Protein AF-A0A917RML7-F1 (afdb_monomer_lite)

Secondary struct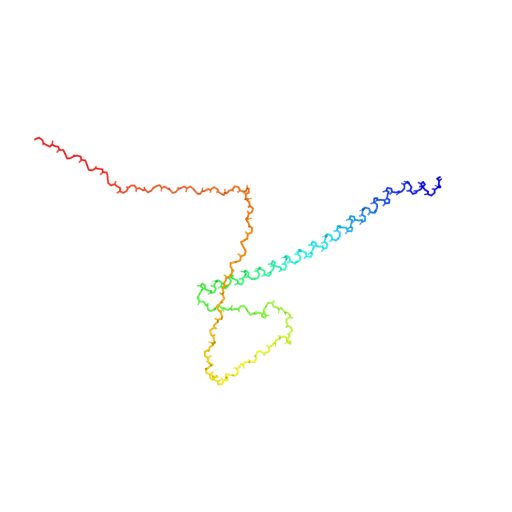ure (DSSP, 8-state):
--HHHHHHHHHHHHHHHHHHHHHHHHHHHHHHHHHHHHHHHHHHHHHHHHHHHHHHHHHHHHHHTTPPP-PPPGGGS-TT--GGG---------------PPPPPPPP---PPPPPPPPPPPPP-SPPPPPPPPPPPPPP--PPPPPPPP---

pLDDT: mean 74.61, std 14.21, range [48.0, 98.38]

Radius of gyration: 39.02 Å; chains: 1; bounding box: 94×99×96 Å

Structure (mmCIF, N/CA/C/O backbone):
data_AF-A0A917RML7-F1
#
_entry.id   AF-A0A917RML7-F1
#
loop_
_atom_site.group_PDB
_atom_site.id
_atom_site.type_symbol
_atom_site.label_atom_id
_atom_site.label_alt_id
_atom_site.label_comp_id
_atom_site.label_asym_id
_atom_site.label_entity_id
_atom_site.label_seq_id
_atom_site.pdbx_PDB_ins_code
_atom_site.Cartn_x
_atom_site.Cartn_y
_atom_site.Cartn_z
_atom_site.occupancy
_atom_site.B_iso_or_equiv
_atom_site.auth_seq_id
_atom_site.auth_comp_id
_atom_site.auth_asym_id
_atom_site.auth_atom_id
_atom_site.pdbx_PDB_model_num
ATOM 1 N N . MET A 1 1 ? 42.775 6.226 -39.450 1.00 54.53 1 MET A N 1
ATOM 2 C CA . MET A 1 1 ? 41.435 5.733 -39.078 1.00 54.53 1 MET A CA 1
ATOM 3 C C . MET A 1 1 ? 41.184 4.390 -39.732 1.00 54.53 1 MET A C 1
ATOM 5 O O . MET A 1 1 ? 41.216 4.301 -40.959 1.00 54.53 1 MET A O 1
ATOM 9 N N . THR A 1 2 ? 40.998 3.352 -38.926 1.00 77.19 2 THR A N 1
ATOM 10 C CA . THR A 1 2 ? 40.761 1.977 -39.392 1.00 77.19 2 THR A CA 1
ATOM 11 C C . THR A 1 2 ? 39.273 1.767 -39.725 1.00 77.19 2 THR A C 1
ATOM 13 O O . THR A 1 2 ? 38.409 2.522 -39.278 1.00 77.19 2 THR A O 1
ATOM 16 N N . ARG A 1 3 ? 38.932 0.778 -40.569 1.00 67.25 3 ARG A N 1
ATOM 17 C CA . ARG A 1 3 ? 37.533 0.531 -41.003 1.00 67.25 3 ARG A CA 1
ATOM 18 C C . ARG A 1 3 ? 36.586 0.226 -39.833 1.00 67.25 3 ARG A C 1
ATOM 20 O O . ARG A 1 3 ? 35.407 0.558 -39.902 1.00 67.25 3 ARG A O 1
ATOM 27 N N . THR A 1 4 ? 37.112 -0.356 -38.764 1.00 65.69 4 THR A N 1
ATOM 28 C CA . THR A 1 4 ? 36.405 -0.670 -37.518 1.00 65.69 4 THR A CA 1
ATOM 29 C C . THR A 1 4 ? 36.004 0.581 -36.729 1.00 65.69 4 THR A C 1
ATOM 31 O O . THR A 1 4 ? 34.895 0.630 -36.203 1.00 65.69 4 THR A O 1
ATOM 34 N N . GLU A 1 5 ? 36.823 1.638 -36.721 1.00 65.50 5 GLU A N 1
ATOM 35 C CA . GLU A 1 5 ? 36.500 2.905 -36.037 1.00 65.50 5 GLU A CA 1
ATOM 36 C C . GLU A 1 5 ? 35.309 3.633 -36.676 1.00 65.50 5 GLU A C 1
ATOM 38 O O . GLU A 1 5 ? 34.464 4.179 -35.971 1.00 65.50 5 GLU A O 1
ATOM 43 N N . ARG A 1 6 ? 35.185 3.600 -38.011 1.00 63.47 6 ARG A N 1
ATOM 44 C CA . ARG A 1 6 ? 34.030 4.198 -38.710 1.00 63.47 6 ARG A CA 1
ATOM 45 C C . ARG A 1 6 ? 32.732 3.429 -38.468 1.00 63.47 6 ARG A C 1
ATOM 47 O O . ARG A 1 6 ? 31.673 4.047 -38.391 1.00 63.47 6 ARG A O 1
ATOM 54 N N . ALA A 1 7 ? 32.809 2.106 -38.329 1.00 64.69 7 ALA A N 1
ATOM 55 C CA . ALA A 1 7 ? 31.649 1.276 -38.019 1.00 64.69 7 ALA A CA 1
ATOM 56 C C . ALA A 1 7 ? 31.122 1.551 -36.599 1.00 64.69 7 ALA A C 1
ATOM 58 O O . ALA A 1 7 ? 29.916 1.739 -36.428 1.00 64.69 7 ALA A O 1
ATOM 59 N N . LEU A 1 8 ? 32.018 1.670 -35.607 1.00 62.22 8 LEU A N 1
ATOM 60 C CA . LEU A 1 8 ? 31.646 2.076 -34.246 1.00 62.22 8 LEU A CA 1
ATOM 61 C C . LEU A 1 8 ? 31.088 3.503 -34.202 1.00 62.22 8 LEU A C 1
ATOM 63 O O . LEU A 1 8 ? 30.073 3.737 -33.552 1.00 62.22 8 LEU A O 1
ATOM 67 N N . ALA A 1 9 ? 31.702 4.443 -34.927 1.00 66.38 9 ALA A N 1
ATOM 68 C CA . ALA A 1 9 ? 31.246 5.832 -34.965 1.00 66.38 9 ALA A CA 1
ATOM 69 C C . ALA A 1 9 ? 29.814 5.977 -35.520 1.00 66.38 9 ALA A C 1
ATOM 71 O O . ALA A 1 9 ? 29.057 6.820 -35.041 1.00 66.38 9 ALA A O 1
ATOM 72 N N . GLY A 1 10 ? 29.413 5.134 -36.481 1.00 74.12 10 GLY A N 1
ATOM 73 C CA . GLY A 1 10 ? 28.046 5.123 -37.017 1.00 74.12 10 GLY A CA 1
ATOM 74 C C . GLY A 1 10 ? 26.992 4.545 -36.061 1.00 74.12 10 GLY A C 1
ATOM 75 O O . GLY A 1 10 ? 25.851 4.999 -36.067 1.00 74.12 10 GLY A O 1
ATOM 76 N N . HIS A 1 11 ? 27.368 3.582 -35.211 1.00 81.50 11 HIS A N 1
ATOM 77 C CA . HIS A 1 11 ? 26.436 2.831 -34.351 1.00 81.50 11 HIS A CA 1
ATOM 78 C C . HIS A 1 11 ? 26.473 3.261 -32.877 1.00 81.50 11 HIS A C 1
ATOM 80 O O . HIS A 1 11 ? 25.672 2.797 -32.070 1.00 81.50 11 HIS A O 1
ATOM 86 N N . TRP A 1 12 ? 27.362 4.179 -32.494 1.00 86.44 12 TRP A N 1
ATOM 87 C CA . TRP A 1 12 ? 27.484 4.619 -31.102 1.00 86.44 12 TRP A CA 1
ATOM 88 C C . TRP A 1 12 ? 26.187 5.234 -30.558 1.00 86.44 12 TRP A C 1
ATOM 90 O O . TRP A 1 12 ? 25.821 4.993 -29.411 1.00 86.44 12 TRP A O 1
ATOM 100 N N . ARG A 1 13 ? 25.433 5.956 -31.401 1.00 87.56 13 ARG A N 1
ATOM 101 C CA . ARG A 1 13 ? 24.127 6.519 -31.018 1.00 87.56 13 ARG A CA 1
ATOM 102 C C . ARG A 1 13 ? 23.087 5.439 -30.726 1.00 87.56 13 ARG A C 1
ATOM 104 O O . ARG A 1 13 ? 22.363 5.574 -29.748 1.00 87.56 13 ARG A O 1
ATOM 111 N N . SER A 1 14 ? 23.002 4.382 -31.535 1.00 88.50 14 SER A N 1
ATOM 112 C CA . SER A 1 14 ? 22.040 3.299 -31.293 1.00 88.50 14 SER A CA 1
ATOM 113 C C . SER A 1 14 ? 22.425 2.470 -30.070 1.00 88.50 14 SER A C 1
ATOM 115 O O . SER A 1 14 ? 21.553 2.137 -29.274 1.00 88.50 14 SER A O 1
ATOM 117 N N . ILE A 1 15 ? 23.721 2.222 -29.864 1.00 91.19 15 ILE A N 1
ATOM 118 C CA . ILE A 1 15 ? 24.234 1.577 -28.647 1.00 91.19 15 ILE A CA 1
ATOM 119 C C . ILE A 1 15 ? 23.907 2.425 -27.411 1.00 91.19 15 ILE A C 1
ATOM 121 O O . ILE A 1 15 ? 23.389 1.898 -26.431 1.00 91.19 15 ILE A O 1
ATOM 125 N N . ALA A 1 16 ? 24.140 3.739 -27.462 1.00 92.38 16 ALA A N 1
ATOM 126 C CA . ALA A 1 16 ? 23.827 4.639 -26.354 1.00 92.38 16 ALA A CA 1
ATOM 127 C C . ALA A 1 16 ? 22.324 4.655 -26.037 1.00 92.38 16 ALA A C 1
ATOM 129 O O . ALA A 1 16 ? 21.951 4.555 -24.871 1.00 92.38 16 ALA A O 1
ATOM 130 N N . VAL A 1 17 ? 21.464 4.719 -27.060 1.00 95.06 17 VAL A N 1
ATOM 131 C CA . VAL A 1 17 ? 20.003 4.647 -26.890 1.00 95.06 17 VAL A CA 1
ATOM 132 C C . VAL A 1 17 ? 19.585 3.311 -26.278 1.00 95.06 17 VAL A C 1
ATOM 134 O O . VAL A 1 17 ? 18.796 3.306 -25.339 1.00 95.06 17 VAL A O 1
ATOM 137 N N . LEU A 1 18 ? 20.138 2.191 -26.749 1.00 96.31 18 LEU A N 1
ATOM 138 C CA . LEU A 1 18 ? 19.849 0.868 -26.194 1.00 96.31 18 LEU A CA 1
ATOM 139 C C . LEU A 1 18 ? 20.243 0.781 -24.712 1.00 96.31 18 LEU A C 1
ATOM 141 O O . LEU A 1 18 ? 19.442 0.337 -23.893 1.00 96.31 18 LEU A O 1
ATOM 145 N N . CYS A 1 19 ? 21.441 1.254 -24.354 1.00 96.38 19 CYS A N 1
ATOM 146 C CA . CYS A 1 19 ? 21.887 1.311 -22.962 1.00 96.38 19 CYS A CA 1
ATOM 147 C C . CYS A 1 19 ? 20.961 2.178 -22.103 1.00 96.38 19 CYS A C 1
ATOM 149 O O . CYS A 1 19 ? 20.638 1.802 -20.978 1.00 96.38 19 CYS A O 1
ATOM 151 N N . TRP A 1 20 ? 20.506 3.316 -22.631 1.00 98.06 20 TRP A N 1
ATOM 152 C CA . TRP A 1 20 ? 19.604 4.207 -21.907 1.00 98.06 20 TRP A CA 1
ATOM 153 C C . TRP A 1 20 ? 18.228 3.577 -21.689 1.00 98.06 20 TRP A C 1
ATOM 155 O O . TRP A 1 20 ? 17.696 3.631 -20.584 1.00 98.06 20 TRP A O 1
ATOM 165 N N . LEU A 1 21 ? 17.678 2.912 -22.709 1.00 98.25 21 LEU A N 1
ATOM 166 C CA . LEU A 1 21 ? 16.417 2.180 -22.594 1.00 98.25 21 LEU A CA 1
ATOM 167 C C . LEU A 1 21 ? 16.511 1.047 -21.568 1.00 98.25 21 LEU A C 1
ATOM 169 O O . LEU A 1 21 ? 15.610 0.899 -20.746 1.00 98.25 21 LEU A O 1
ATOM 173 N N . LEU A 1 22 ? 17.611 0.290 -21.569 1.00 98.25 22 LEU A N 1
ATOM 174 C CA . LEU A 1 22 ? 17.848 -0.753 -20.570 1.00 98.25 22 LEU A CA 1
ATOM 175 C C . LEU A 1 22 ? 17.952 -0.170 -19.156 1.00 98.25 22 LEU A C 1
ATOM 177 O O . LEU A 1 22 ? 17.326 -0.694 -18.237 1.00 98.25 22 LEU A O 1
ATOM 181 N N . ALA A 1 23 ? 18.687 0.932 -18.983 1.00 98.06 23 ALA A N 1
ATOM 182 C CA . ALA A 1 23 ? 18.825 1.595 -17.689 1.00 98.06 23 ALA A CA 1
ATOM 183 C C . ALA A 1 23 ? 17.479 2.121 -17.167 1.00 98.06 23 ALA A C 1
ATOM 185 O O . ALA A 1 23 ? 17.133 1.881 -16.010 1.00 98.06 23 ALA A O 1
ATOM 186 N N . LEU A 1 24 ? 16.690 2.779 -18.022 1.00 98.38 24 LEU A N 1
ATOM 187 C CA . LEU A 1 24 ? 15.358 3.258 -17.657 1.00 98.38 24 LEU A CA 1
ATOM 188 C C . LEU A 1 24 ? 14.399 2.117 -17.330 1.00 98.38 24 LEU A C 1
ATOM 190 O O . LEU A 1 24 ? 13.669 2.197 -16.345 1.00 98.38 24 LEU A O 1
ATOM 194 N N . SER A 1 25 ? 14.406 1.054 -18.136 1.00 98.00 25 SER A N 1
ATOM 195 C CA . SER A 1 25 ? 13.579 -0.122 -17.879 1.00 98.00 25 SER A CA 1
ATOM 196 C C . SER A 1 25 ? 13.947 -0.762 -16.542 1.00 98.00 25 SER A C 1
ATOM 198 O O . SER A 1 25 ? 13.059 -1.117 -15.771 1.00 98.00 25 SER A O 1
ATOM 200 N N . GLY A 1 26 ? 15.243 -0.875 -16.235 1.00 97.94 26 GLY A N 1
ATOM 201 C CA . GLY A 1 26 ? 15.713 -1.373 -14.944 1.00 97.94 26 GLY A CA 1
ATOM 202 C C . GLY A 1 26 ? 15.262 -0.487 -13.782 1.00 97.94 26 GLY A C 1
ATOM 203 O O . GLY A 1 26 ? 14.717 -0.989 -12.801 1.00 97.94 26 GLY A O 1
ATOM 204 N N . ALA A 1 27 ? 15.413 0.834 -13.911 1.00 97.88 27 ALA A N 1
ATOM 205 C CA . ALA A 1 27 ? 14.973 1.791 -12.897 1.00 97.88 27 ALA A CA 1
ATOM 206 C C . ALA A 1 27 ? 13.455 1.730 -12.656 1.00 97.88 27 ALA A C 1
ATOM 208 O O . ALA A 1 27 ? 13.020 1.769 -11.506 1.00 97.88 27 ALA A O 1
ATOM 209 N N . ALA A 1 28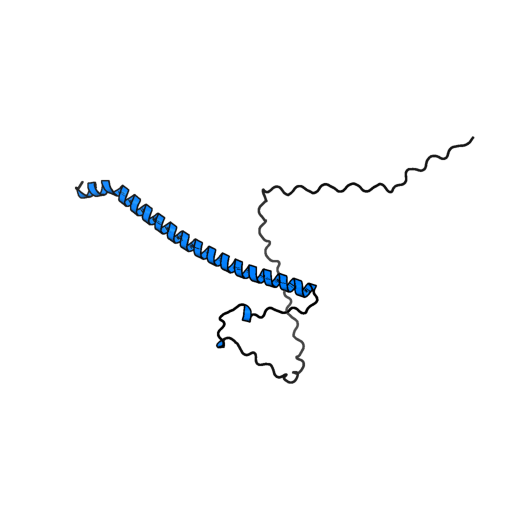 ? 12.656 1.573 -13.715 1.00 97.81 28 ALA A N 1
ATOM 210 C CA . ALA A 1 28 ? 11.210 1.410 -13.608 1.00 97.81 28 ALA A CA 1
ATOM 211 C C . ALA A 1 28 ? 10.829 0.137 -12.832 1.00 97.81 28 ALA A C 1
ATOM 213 O O . ALA A 1 28 ? 9.972 0.197 -11.954 1.00 97.81 28 ALA A O 1
ATOM 214 N N . VAL A 1 29 ? 11.497 -0.993 -13.096 1.00 97.75 29 VAL A N 1
ATOM 215 C CA . VAL A 1 29 ? 11.251 -2.258 -12.378 1.00 97.75 29 VAL A CA 1
ATOM 216 C C . VAL A 1 29 ? 11.629 -2.146 -10.898 1.00 97.75 29 VAL A C 1
ATOM 218 O O . VAL A 1 29 ? 10.856 -2.566 -10.038 1.00 97.75 29 VAL A O 1
ATOM 221 N N . ILE A 1 30 ? 12.780 -1.544 -10.581 1.00 96.69 30 ILE A N 1
ATOM 222 C CA . ILE A 1 30 ? 13.205 -1.331 -9.187 1.00 96.69 30 ILE A CA 1
ATOM 223 C C . ILE A 1 30 ? 12.220 -0.404 -8.466 1.00 96.69 30 ILE A C 1
ATOM 225 O O . ILE A 1 30 ? 11.780 -0.715 -7.360 1.00 96.69 30 ILE A O 1
ATOM 229 N N . GLY A 1 31 ? 11.831 0.702 -9.108 1.00 96.69 31 GLY A N 1
ATOM 230 C CA . GLY A 1 31 ? 10.856 1.643 -8.561 1.00 96.69 31 GLY A CA 1
ATOM 231 C C . GLY A 1 31 ? 9.502 0.987 -8.295 1.00 96.69 31 GLY A C 1
ATOM 232 O O . GLY A 1 31 ? 8.942 1.160 -7.214 1.00 96.69 31 GLY A O 1
ATOM 233 N N . TRP A 1 32 ? 9.013 0.170 -9.233 1.00 94.94 32 TRP A N 1
ATOM 234 C CA . TRP A 1 32 ? 7.786 -0.606 -9.057 1.00 94.94 32 TRP A CA 1
ATOM 235 C C . TRP A 1 32 ? 7.883 -1.566 -7.868 1.00 94.94 32 TRP A C 1
ATOM 237 O O . TRP A 1 32 ? 6.979 -1.610 -7.039 1.00 94.94 32 TRP A O 1
ATOM 247 N N . SER A 1 33 ? 9.003 -2.282 -7.740 1.00 95.31 33 SER A N 1
ATOM 248 C CA . SER A 1 33 ? 9.230 -3.211 -6.629 1.00 95.31 33 SER A CA 1
ATOM 249 C C . SER A 1 33 ? 9.254 -2.524 -5.261 1.00 95.31 33 SER A C 1
ATOM 251 O O . SER A 1 33 ? 8.843 -3.136 -4.276 1.00 95.31 33 SER A O 1
ATOM 253 N N . TRP A 1 34 ? 9.780 -1.302 -5.166 1.00 92.44 34 TRP A N 1
ATOM 254 C CA . TRP A 1 34 ? 9.785 -0.543 -3.912 1.00 92.44 34 TRP A CA 1
ATOM 255 C C . TRP A 1 34 ? 8.392 -0.004 -3.593 1.00 92.44 34 TRP A C 1
ATOM 257 O O . TRP A 1 34 ? 7.949 -0.055 -2.447 1.00 92.44 34 TRP A O 1
ATOM 267 N N . TYR A 1 35 ? 7.686 0.476 -4.618 1.00 94.25 35 TYR A N 1
ATOM 268 C CA . TYR A 1 35 ? 6.319 0.958 -4.483 1.00 94.25 35 TYR A CA 1
ATOM 269 C C . TYR A 1 35 ? 5.362 -0.144 -4.013 1.00 94.25 35 TYR A C 1
ATOM 271 O O . TYR A 1 35 ? 4.587 0.090 -3.090 1.00 94.25 35 TYR A O 1
ATOM 279 N N . SER A 1 36 ? 5.448 -1.351 -4.583 1.00 92.50 36 SER A N 1
ATOM 280 C CA . SER A 1 36 ? 4.582 -2.468 -4.187 1.00 92.50 36 SER A CA 1
ATOM 281 C C . SER A 1 36 ? 4.778 -2.861 -2.721 1.00 92.50 36 SER A C 1
ATOM 283 O O . SER A 1 36 ? 3.802 -3.054 -2.011 1.00 92.50 36 SER A O 1
ATOM 285 N N . GLN A 1 37 ? 6.021 -2.878 -2.227 1.00 88.12 37 GLN A N 1
ATOM 286 C CA . GLN A 1 37 ? 6.300 -3.160 -0.811 1.00 88.12 37 GLN A CA 1
ATOM 287 C C . GLN A 1 37 ? 5.693 -2.111 0.130 1.00 88.12 37 GLN A C 1
ATOM 28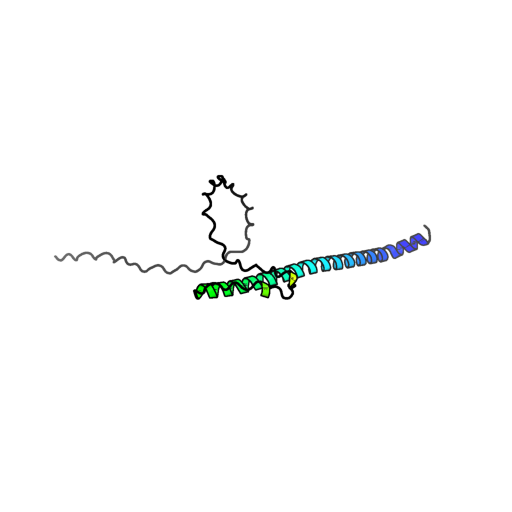9 O O . GLN A 1 37 ? 5.178 -2.452 1.194 1.00 88.12 37 GLN A O 1
ATOM 294 N N . LEU A 1 38 ? 5.748 -0.833 -0.257 1.00 88.88 38 LEU A N 1
ATOM 295 C CA . LEU A 1 38 ? 5.128 0.250 0.507 1.00 88.88 38 LEU A CA 1
ATOM 296 C C . LEU A 1 38 ? 3.599 0.139 0.499 1.00 88.88 38 LEU A C 1
ATOM 298 O O . LEU A 1 38 ? 2.978 0.361 1.536 1.00 88.88 38 LEU A O 1
ATOM 302 N N . ALA A 1 39 ? 3.004 -0.216 -0.642 1.00 89.50 39 ALA A N 1
ATOM 303 C CA . ALA A 1 39 ? 1.565 -0.428 -0.760 1.00 89.50 39 ALA A CA 1
ATOM 304 C C . ALA A 1 39 ? 1.098 -1.594 0.127 1.00 89.50 39 ALA A C 1
ATOM 306 O O . ALA A 1 39 ? 0.182 -1.413 0.926 1.00 89.50 39 ALA A O 1
ATOM 307 N N . ASP A 1 40 ? 1.801 -2.730 0.091 1.00 89.62 40 ASP A N 1
ATOM 308 C CA . ASP A 1 40 ? 1.484 -3.902 0.915 1.00 89.62 40 ASP A CA 1
ATOM 309 C C . ASP A 1 40 ? 1.537 -3.588 2.420 1.00 89.62 40 ASP A C 1
ATOM 311 O O . ASP A 1 40 ? 0.709 -4.060 3.201 1.00 89.62 40 ASP A O 1
ATOM 315 N N . GLU A 1 41 ? 2.517 -2.794 2.859 1.00 85.62 41 GLU A N 1
ATOM 316 C CA . GLU A 1 41 ? 2.639 -2.384 4.262 1.00 85.62 41 GLU A CA 1
ATOM 317 C C . GLU A 1 41 ? 1.507 -1.434 4.681 1.00 85.62 41 GLU A C 1
ATOM 319 O O . GLU A 1 41 ? 0.975 -1.542 5.791 1.00 85.62 41 GLU A O 1
ATOM 324 N N . VAL A 1 42 ? 1.107 -0.517 3.797 1.00 89.38 42 VAL A N 1
ATOM 325 C CA . VAL A 1 42 ? -0.035 0.375 4.036 1.00 89.38 42 VAL A CA 1
ATOM 326 C C . VAL A 1 42 ? -1.333 -0.422 4.114 1.00 89.38 42 VAL A C 1
ATOM 328 O O . VAL A 1 42 ? -2.114 -0.183 5.035 1.00 89.38 42 VAL A O 1
ATOM 331 N N . ASP A 1 43 ? -1.535 -1.400 3.233 1.00 90.19 43 ASP A N 1
ATOM 332 C CA . ASP A 1 43 ? -2.720 -2.259 3.248 1.00 90.19 43 ASP A CA 1
ATOM 333 C C . ASP A 1 43 ? -2.796 -3.078 4.541 1.00 90.19 43 ASP A C 1
ATOM 335 O O . ASP A 1 43 ? -3.834 -3.089 5.208 1.00 90.19 43 ASP A O 1
ATOM 339 N N . LYS A 1 44 ? -1.679 -3.673 4.981 1.00 87.62 44 LYS A N 1
ATOM 340 C CA . LYS A 1 44 ? -1.610 -4.393 6.267 1.00 87.62 44 LYS A CA 1
ATOM 341 C C . LYS A 1 44 ? -1.979 -3.499 7.449 1.00 87.62 44 LYS A C 1
ATOM 343 O O . LYS A 1 44 ? -2.768 -3.897 8.309 1.00 87.62 44 LYS A O 1
ATOM 348 N N . ARG A 1 45 ? -1.442 -2.276 7.495 1.00 89.38 45 ARG A N 1
ATOM 349 C CA . ARG A 1 45 ? -1.771 -1.304 8.552 1.00 89.38 45 ARG A CA 1
ATOM 350 C C . ARG A 1 45 ? -3.220 -0.845 8.464 1.00 89.38 45 ARG A C 1
ATOM 352 O O . ARG A 1 45 ? -3.863 -0.694 9.499 1.00 89.38 45 ARG A O 1
ATOM 359 N N . GLY A 1 46 ? -3.738 -0.660 7.254 1.00 89.25 46 GLY A N 1
ATOM 360 C CA . GLY A 1 46 ? -5.132 -0.314 7.005 1.00 89.25 46 GLY A CA 1
ATOM 361 C C . GLY A 1 46 ? -6.081 -1.371 7.560 1.00 89.25 46 GLY A C 1
ATOM 362 O O . GLY A 1 46 ? -7.010 -1.030 8.292 1.00 89.25 46 GLY A O 1
ATOM 363 N N . VAL A 1 47 ? -5.799 -2.650 7.298 1.00 89.00 47 VAL A N 1
ATOM 364 C CA . VAL A 1 47 ? -6.563 -3.779 7.846 1.00 89.00 47 VAL A CA 1
ATOM 365 C C . VAL A 1 47 ? -6.495 -3.795 9.374 1.00 89.00 47 VAL A C 1
ATOM 367 O O . VAL A 1 47 ? -7.539 -3.818 10.023 1.00 89.00 47 VAL A O 1
ATOM 370 N N . ALA A 1 48 ? -5.299 -3.698 9.964 1.00 85.00 48 ALA A N 1
ATOM 371 C CA . ALA A 1 48 ? -5.135 -3.720 11.420 1.00 85.00 48 ALA A CA 1
ATOM 372 C C . ALA A 1 48 ? -5.880 -2.566 12.120 1.00 85.00 48 ALA A C 1
ATOM 374 O O . ALA A 1 48 ? -6.581 -2.776 13.113 1.00 85.00 48 ALA A O 1
ATOM 375 N N . VAL A 1 49 ? -5.770 -1.346 11.583 1.00 90.94 49 VAL A N 1
ATOM 376 C CA . VAL A 1 49 ? -6.487 -0.173 12.102 1.00 90.94 49 VAL A CA 1
ATOM 377 C C . VAL A 1 49 ? -7.996 -0.317 11.895 1.00 90.94 49 VAL A C 1
ATOM 379 O O . VAL A 1 49 ? -8.765 0.064 12.777 1.00 90.94 49 VAL A O 1
ATOM 382 N N . GLY A 1 50 ? -8.434 -0.892 10.772 1.00 86.31 50 GLY A N 1
ATOM 383 C CA . GLY A 1 50 ? -9.840 -1.189 10.500 1.00 86.31 50 GLY A CA 1
ATOM 384 C C . GLY A 1 50 ? -10.447 -2.137 11.536 1.00 86.31 50 GLY A C 1
ATOM 385 O O . GLY A 1 50 ? -11.518 -1.842 12.074 1.00 86.31 50 GLY A O 1
ATOM 386 N N . THR A 1 51 ? -9.735 -3.213 11.876 1.00 87.19 51 THR A N 1
ATOM 387 C CA . THR A 1 51 ? -10.131 -4.164 12.926 1.00 87.19 51 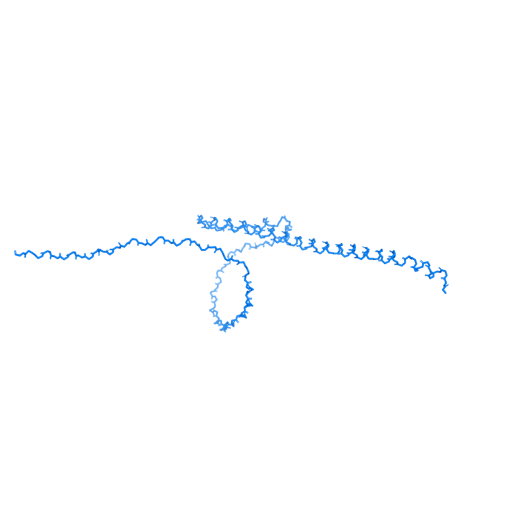THR A CA 1
ATOM 388 C C . THR A 1 51 ? -10.209 -3.483 14.290 1.00 87.19 51 THR A C 1
ATOM 390 O O . THR A 1 51 ? -11.258 -3.523 14.931 1.00 87.19 51 THR A O 1
ATOM 393 N N . LEU A 1 52 ? -9.162 -2.748 14.689 1.00 89.38 52 LEU A N 1
ATOM 394 C CA . LEU A 1 52 ? -9.151 -2.008 15.956 1.00 89.38 52 LEU A CA 1
ATOM 395 C C . LEU A 1 52 ? -10.305 -0.995 16.040 1.00 89.38 52 LEU A C 1
ATOM 397 O O . LEU A 1 52 ? -10.946 -0.851 17.079 1.00 89.38 52 LEU A O 1
ATOM 401 N N . ALA A 1 53 ? -10.599 -0.293 14.944 1.00 87.62 53 ALA A N 1
ATOM 402 C CA . ALA A 1 53 ? -11.715 0.643 14.885 1.00 87.62 53 ALA A CA 1
ATOM 403 C C . ALA A 1 53 ? -13.076 -0.064 15.025 1.00 87.62 53 ALA A C 1
ATOM 405 O O . ALA A 1 53 ? -13.992 0.497 15.633 1.00 87.62 53 ALA A O 1
ATOM 406 N N . GLY A 1 54 ? -13.217 -1.277 14.481 1.00 86.81 54 GLY A N 1
ATOM 407 C CA . GLY A 1 54 ? -14.376 -2.143 14.702 1.00 86.81 54 GLY A CA 1
ATOM 408 C C . GLY A 1 54 ? -14.540 -2.498 16.179 1.00 86.81 54 GLY A C 1
ATOM 409 O O . GLY A 1 54 ? -15.593 -2.227 16.763 1.00 86.81 54 GLY A O 1
ATOM 410 N N . ASP A 1 55 ? -13.472 -2.986 16.803 1.00 84.50 55 ASP A N 1
ATOM 411 C CA . ASP A 1 55 ? -13.472 -3.397 18.209 1.00 84.50 55 ASP A CA 1
ATOM 412 C C . ASP A 1 55 ? -13.784 -2.230 19.150 1.00 84.50 55 ASP A C 1
ATOM 414 O O . ASP A 1 55 ? -14.605 -2.359 20.058 1.00 84.50 55 ASP A O 1
ATOM 418 N N . VAL A 1 56 ? -13.216 -1.045 18.898 1.00 88.62 56 VAL A N 1
ATOM 419 C CA . VAL A 1 56 ? -13.496 0.162 19.693 1.00 88.62 56 VAL A CA 1
ATOM 420 C C . VAL A 1 56 ? -14.966 0.583 19.586 1.00 88.62 56 VAL A C 1
ATOM 422 O O . VAL A 1 56 ? -15.542 1.049 20.573 1.00 88.62 56 VAL A O 1
ATOM 425 N N . ARG A 1 57 ? -15.606 0.417 18.419 1.00 85.31 57 ARG A N 1
ATOM 426 C CA . ARG A 1 57 ? -17.046 0.692 18.264 1.00 85.31 57 ARG A CA 1
ATOM 427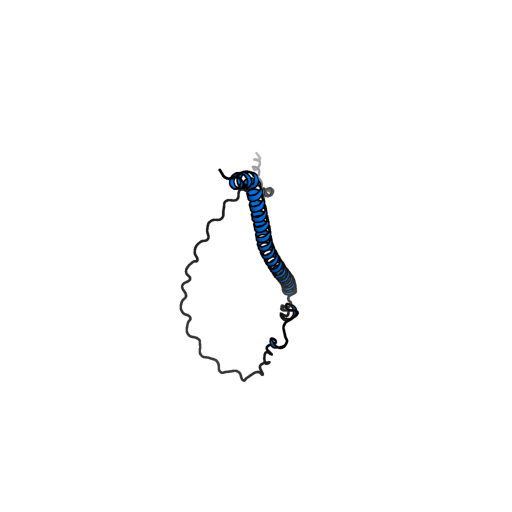 C C . ARG A 1 57 ? -17.890 -0.295 19.071 1.00 85.31 57 ARG A C 1
ATOM 429 O O . ARG A 1 57 ? -18.816 0.142 19.752 1.00 85.31 57 ARG A O 1
ATOM 436 N N . VAL A 1 58 ? -17.551 -1.586 19.035 1.00 85.38 58 VAL A N 1
ATOM 437 C CA . VAL A 1 58 ? -18.237 -2.629 19.818 1.00 85.38 58 VAL A CA 1
ATOM 438 C C . VAL A 1 58 ? -18.060 -2.385 21.317 1.00 85.38 58 VAL A C 1
ATOM 440 O O . VAL A 1 58 ? -19.042 -2.373 22.057 1.00 85.38 58 VAL A O 1
ATOM 443 N N . LEU A 1 59 ? -16.835 -2.099 21.761 1.00 85.75 59 LEU A N 1
ATOM 444 C CA . LEU A 1 59 ? -16.530 -1.800 23.158 1.00 85.75 59 LEU A CA 1
ATOM 445 C C . LEU A 1 59 ? -17.295 -0.567 23.649 1.00 85.75 59 LEU A C 1
ATOM 447 O O . LEU A 1 59 ? -17.876 -0.583 24.732 1.00 85.75 59 LEU A O 1
ATOM 451 N N . ARG A 1 60 ? -17.354 0.496 22.835 1.00 85.06 60 ARG A N 1
ATOM 452 C CA . ARG A 1 60 ? -18.140 1.695 23.157 1.00 85.06 60 ARG A CA 1
ATOM 453 C C . ARG A 1 60 ? -19.625 1.368 23.320 1.00 85.06 60 ARG A C 1
ATOM 455 O O . ARG A 1 60 ? -20.252 1.918 24.221 1.00 85.06 60 ARG A O 1
ATOM 462 N N . ALA A 1 61 ? -20.178 0.492 22.480 1.00 85.50 61 ALA A N 1
ATOM 463 C CA . ALA A 1 61 ? -21.568 0.058 22.591 1.00 85.50 61 ALA A CA 1
ATOM 464 C C . ALA A 1 61 ? -21.822 -0.745 23.882 1.00 85.50 61 ALA A C 1
ATOM 466 O O . ALA A 1 61 ? -22.799 -0.474 24.573 1.00 85.50 61 ALA A O 1
ATOM 467 N N . GLN A 1 62 ? -20.917 -1.657 24.255 1.00 82.25 62 GLN A N 1
ATOM 468 C CA . GLN A 1 62 ? -21.014 -2.435 25.502 1.00 82.25 62 GLN A CA 1
ATOM 469 C C . GLN A 1 62 ? -20.947 -1.544 26.751 1.00 82.25 62 GLN A C 1
ATOM 471 O O . GLN A 1 62 ? -21.758 -1.688 27.663 1.00 82.25 62 GLN A O 1
ATOM 476 N N . VAL A 1 63 ? -20.026 -0.571 26.767 1.00 84.50 63 VAL A N 1
ATOM 477 C CA . VAL A 1 63 ? -19.892 0.387 27.878 1.00 84.50 63 VAL A CA 1
ATOM 478 C C . VAL A 1 63 ? -21.141 1.265 28.009 1.00 84.50 63 VAL A C 1
ATOM 480 O O . VAL A 1 63 ? -21.604 1.498 29.121 1.00 84.50 63 VAL A O 1
ATOM 483 N N . GLN A 1 64 ? -21.720 1.722 26.892 1.00 83.81 64 GLN A N 1
ATOM 484 C CA . GLN A 1 64 ? -22.989 2.469 26.891 1.00 83.81 64 GLN A CA 1
ATOM 485 C C . GLN A 1 64 ? -24.162 1.620 27.404 1.00 83.81 64 GLN A C 1
ATOM 487 O O . GLN A 1 64 ? -25.046 2.145 28.075 1.00 83.81 64 GLN A O 1
ATOM 492 N N . ALA A 1 65 ? -24.155 0.314 27.128 1.00 80.50 65 ALA A N 1
ATOM 493 C CA . ALA A 1 65 ? -25.154 -0.629 27.625 1.00 80.50 65 ALA A CA 1
ATOM 494 C C . ALA A 1 65 ? -24.972 -1.002 29.113 1.00 80.50 65 ALA A C 1
ATOM 496 O O . ALA A 1 65 ? -25.817 -1.700 29.669 1.00 80.50 65 ALA A O 1
ATOM 497 N N . GLY A 1 66 ? -23.897 -0.544 29.772 1.00 76.00 66 GLY A N 1
ATOM 498 C CA . GLY A 1 66 ? -23.594 -0.886 31.165 1.00 76.00 66 GLY A CA 1
ATOM 499 C C . GLY A 1 66 ? -23.139 -2.337 31.366 1.00 76.00 66 GLY A C 1
ATOM 500 O O . GLY A 1 66 ? -23.153 -2.830 32.494 1.00 76.00 66 GLY A O 1
ATOM 501 N N . GLU A 1 67 ? -22.749 -3.031 30.293 1.00 71.75 67 GLU A N 1
ATOM 502 C CA . GLU A 1 67 ? -22.273 -4.415 30.344 1.00 71.75 67 GLU A CA 1
ATOM 503 C C . GLU A 1 67 ? -20.784 -4.485 30.727 1.00 71.75 67 GLU A C 1
ATOM 505 O O . GLU A 1 67 ? -19.991 -3.595 30.408 1.00 71.75 67 GLU A O 1
ATOM 510 N N . VAL A 1 68 ? -20.375 -5.570 31.399 1.00 70.06 68 VAL A N 1
ATOM 511 C CA . VAL A 1 68 ? -18.950 -5.861 31.624 1.00 70.06 68 VAL A CA 1
ATOM 512 C C . VAL A 1 68 ? -18.293 -6.104 30.260 1.00 70.06 68 VAL A C 1
ATOM 514 O O . VAL A 1 68 ? -18.770 -6.979 29.531 1.00 70.06 68 VAL A O 1
ATOM 517 N N . PRO A 1 69 ? -17.211 -5.384 29.903 1.00 60.84 69 PRO A N 1
ATOM 518 C CA . PRO A 1 69 ? -16.577 -5.519 28.599 1.00 60.84 69 PRO A CA 1
ATOM 519 C C . PRO A 1 69 ? -16.183 -6.967 28.306 1.00 60.84 69 PRO A C 1
ATOM 521 O O . PRO A 1 69 ? -15.324 -7.539 28.983 1.00 60.84 69 PRO A O 1
ATOM 524 N N . LYS A 1 70 ? -16.788 -7.566 27.278 1.00 66.88 70 LYS A N 1
ATOM 525 C CA . LYS A 1 70 ? -16.319 -8.847 26.746 1.00 66.88 70 LYS A CA 1
ATOM 526 C C . LYS A 1 70 ? -15.133 -8.548 25.848 1.00 66.88 70 LYS A C 1
ATOM 528 O O . LYS A 1 70 ? -15.314 -8.164 24.694 1.00 66.88 70 LYS A O 1
ATOM 533 N N . ALA A 1 71 ? -13.930 -8.702 26.395 1.00 60.38 71 ALA A N 1
ATOM 534 C CA . ALA A 1 71 ? -12.716 -8.666 25.596 1.00 60.38 71 ALA A CA 1
ATOM 535 C C . ALA A 1 71 ? -12.846 -9.683 24.443 1.00 60.38 71 ALA A C 1
ATOM 537 O O . ALA A 1 71 ? -13.194 -10.841 24.704 1.00 60.38 71 ALA A O 1
ATOM 538 N N . PRO A 1 72 ? -12.610 -9.270 23.186 1.00 63.53 72 PRO A N 1
ATOM 539 C CA . PRO A 1 72 ? -12.489 -10.198 22.075 1.00 63.53 72 PRO A CA 1
ATOM 540 C C . PRO A 1 72 ? -11.426 -11.247 22.397 1.00 63.53 72 PRO A C 1
ATOM 542 O O . PRO A 1 72 ? -10.330 -10.921 22.853 1.00 63.53 72 PRO A O 1
ATOM 545 N N . ASP A 1 73 ? -11.778 -12.514 22.210 1.00 55.88 73 ASP A N 1
ATOM 546 C CA . ASP A 1 73 ? -10.868 -13.629 22.433 1.00 55.88 73 ASP A CA 1
ATOM 547 C C . ASP A 1 73 ? -9.704 -13.533 21.425 1.00 55.88 73 ASP A C 1
ATOM 549 O O . ASP A 1 73 ? -9.954 -13.611 20.218 1.00 55.88 73 ASP A O 1
ATOM 553 N N . PRO A 1 74 ? -8.444 -13.362 21.870 1.00 53.88 74 PRO A N 1
ATOM 554 C CA . PRO A 1 74 ? -7.302 -13.171 20.974 1.00 53.88 74 PRO A CA 1
ATOM 555 C C . PRO A 1 74 ? -7.059 -14.379 20.063 1.00 53.88 74 PRO A C 1
ATOM 557 O O . PRO A 1 74 ? -6.440 -14.238 19.010 1.00 53.88 74 PRO A O 1
ATOM 560 N N . SER A 1 75 ? -7.587 -15.555 20.418 1.00 54.22 75 SER A N 1
ATOM 561 C CA . SER A 1 75 ? -7.505 -16.754 19.579 1.00 54.22 75 SER A CA 1
ATOM 562 C C . SER A 1 75 ? -8.359 -16.678 18.307 1.00 54.22 75 SER A C 1
ATOM 564 O O . SER A 1 75 ? -8.147 -17.461 17.387 1.00 54.22 75 SER A O 1
ATOM 566 N N . ARG A 1 76 ? -9.295 -15.721 18.218 1.00 57.00 76 ARG A N 1
ATOM 567 C CA . ARG A 1 76 ? -10.089 -15.441 17.009 1.00 57.00 76 ARG A CA 1
ATOM 568 C C . ARG A 1 76 ? -9.362 -14.557 15.995 1.00 57.00 76 ARG A C 1
ATOM 570 O O . ARG A 1 76 ? -9.829 -14.456 14.871 1.00 57.00 76 ARG A O 1
ATOM 577 N N . ALA A 1 77 ? -8.282 -13.885 16.395 1.00 57.09 77 ALA A N 1
ATOM 578 C CA . ALA A 1 77 ? -7.531 -12.973 15.532 1.00 57.09 77 ALA A CA 1
ATOM 579 C C . ALA A 1 77 ? -6.390 -13.669 14.766 1.00 57.09 77 ALA A C 1
ATOM 581 O O . ALA A 1 77 ? -5.749 -13.041 13.925 1.00 57.09 77 ALA A O 1
ATOM 582 N N . VAL A 1 78 ? -6.113 -14.941 15.075 1.00 53.19 78 VAL A N 1
ATOM 583 C CA . VAL A 1 78 ? -5.044 -15.731 14.456 1.00 53.19 78 VAL A CA 1
ATOM 584 C C . VAL A 1 78 ? -5.608 -17.096 14.055 1.00 53.19 78 VAL A C 1
ATOM 586 O O . VAL A 1 78 ? -5.691 -17.998 14.885 1.00 53.19 78 VAL A O 1
ATOM 589 N N . GLU A 1 79 ? -6.000 -17.243 12.786 1.00 55.22 79 GLU A N 1
ATOM 590 C CA . GLU A 1 79 ? -6.567 -18.484 12.226 1.00 55.22 79 GLU A CA 1
ATOM 591 C C . GLU A 1 79 ? -5.654 -19.718 12.391 1.00 55.22 79 GLU A C 1
ATOM 593 O O . GLU A 1 79 ? -6.157 -20.825 12.574 1.00 55.22 79 GLU A O 1
ATOM 598 N N . ASP A 1 80 ? -4.329 -19.532 12.395 1.00 51.53 80 ASP A N 1
ATOM 599 C CA . ASP A 1 80 ? -3.348 -20.623 12.295 1.00 51.53 80 ASP A CA 1
ATOM 600 C C . ASP A 1 80 ? -2.342 -20.660 13.460 1.00 51.53 80 ASP A C 1
ATOM 602 O O . ASP A 1 80 ? -1.151 -20.897 13.256 1.00 51.53 80 ASP A O 1
ATOM 606 N N . LEU A 1 81 ? -2.786 -20.431 14.704 1.00 49.06 81 LEU A N 1
ATOM 607 C CA . LEU A 1 81 ? -1.902 -20.613 15.862 1.00 49.06 81 LEU A CA 1
ATOM 608 C C . LEU A 1 81 ? -1.754 -22.116 16.194 1.00 49.06 81 LEU A C 1
ATOM 610 O O . LEU A 1 81 ? -2.742 -22.761 16.581 1.00 49.06 81 LEU A O 1
ATOM 614 N N . PRO A 1 82 ? -0.551 -22.713 16.073 1.00 55.31 82 PRO A N 1
ATOM 615 C CA . PRO A 1 82 ? -0.353 -24.132 16.338 1.00 55.31 82 PRO A CA 1
ATOM 616 C C . PRO A 1 82 ? -0.718 -24.494 17.781 1.00 55.31 82 PRO A C 1
ATOM 618 O O . PRO A 1 82 ? -0.418 -23.762 18.722 1.00 55.31 82 PRO A O 1
ATOM 621 N N . ALA A 1 83 ? -1.297 -25.679 17.999 1.00 55.50 83 ALA A N 1
ATOM 622 C CA . ALA A 1 83 ? -1.692 -26.134 19.337 1.00 55.50 83 ALA A CA 1
ATOM 623 C C . ALA A 1 83 ? -0.536 -26.174 20.363 1.00 55.50 83 ALA A C 1
ATOM 625 O O . ALA A 1 83 ? -0.800 -26.155 21.560 1.00 55.50 83 ALA A O 1
ATOM 626 N N . HIS A 1 84 ? 0.725 -26.194 19.916 1.00 52.69 84 HIS A N 1
ATOM 627 C CA . HIS A 1 84 ? 1.904 -26.194 20.787 1.00 52.69 84 HIS A CA 1
ATOM 628 C C . HIS A 1 84 ? 2.272 -24.810 21.356 1.00 52.69 84 HIS A C 1
ATOM 630 O O . HIS A 1 84 ? 3.043 -24.746 22.307 1.00 52.69 84 HIS A O 1
ATOM 636 N N . GLU A 1 85 ? 1.707 -23.721 20.825 1.00 48.97 85 GLU A N 1
ATOM 637 C CA . GLU A 1 85 ? 1.809 -22.369 21.404 1.00 48.97 85 GLU A CA 1
ATOM 638 C C . GLU A 1 85 ? 0.614 -22.018 22.301 1.00 48.97 85 GLU A C 1
ATOM 640 O O . GLU A 1 85 ? 0.600 -20.967 22.946 1.00 48.97 85 GLU A O 1
ATOM 645 N N . ARG A 1 86 ? -0.369 -22.922 22.431 1.00 52.47 86 ARG A N 1
ATOM 646 C CA . ARG A 1 86 ? -1.338 -22.857 23.529 1.00 52.47 86 ARG A CA 1
ATOM 647 C C . ARG A 1 86 ? -0.599 -23.228 24.800 1.00 52.47 86 ARG A C 1
ATOM 649 O O . ARG A 1 86 ? -0.609 -24.386 25.202 1.00 52.47 86 ARG A O 1
ATOM 656 N N . VAL A 1 87 ? 0.051 -22.249 25.421 1.00 51.62 87 VAL A N 1
ATOM 657 C CA . VAL A 1 87 ? 0.527 -22.384 26.795 1.00 51.62 87 VAL A CA 1
ATOM 658 C C . VAL A 1 87 ? -0.708 -22.740 27.621 1.00 51.62 87 VAL A C 1
ATOM 660 O O . VAL A 1 87 ? -1.600 -21.896 27.754 1.00 51.62 87 VAL A O 1
ATOM 663 N N . PRO A 1 88 ? -0.833 -23.979 28.131 1.00 53.50 88 PRO A N 1
ATOM 664 C CA . PRO A 1 88 ? -1.897 -24.296 29.055 1.00 53.50 88 PRO A CA 1
ATOM 665 C C . PRO A 1 88 ? -1.566 -23.466 30.283 1.00 53.50 88 PRO A C 1
ATOM 667 O O . PRO A 1 88 ? -0.619 -23.785 30.997 1.00 53.50 88 PRO A O 1
ATOM 670 N N . VAL A 1 89 ? -2.274 -22.357 30.490 1.00 54.75 89 VAL A N 1
ATOM 671 C CA . VAL A 1 89 ? -2.249 -21.672 31.779 1.00 54.75 89 VAL A CA 1
ATOM 672 C C . VAL A 1 89 ? -2.727 -22.713 32.784 1.00 54.75 89 VAL A C 1
ATOM 674 O O . VAL A 1 89 ? -3.885 -23.134 32.699 1.00 54.75 89 VAL A O 1
ATOM 677 N N . PRO A 1 90 ? -1.856 -23.206 33.685 1.00 53.69 90 PRO A N 1
ATOM 678 C CA . PRO A 1 90 ? -2.311 -24.085 34.742 1.00 53.69 90 PRO A CA 1
ATOM 679 C C . PRO A 1 90 ? -3.378 -23.298 35.489 1.00 53.69 90 PRO A C 1
ATOM 681 O O . PRO A 1 90 ? -3.098 -22.184 35.930 1.00 53.69 90 PRO A O 1
ATOM 684 N N . ILE A 1 91 ? -4.600 -23.828 35.579 1.00 52.53 91 ILE A N 1
ATOM 685 C CA . ILE A 1 91 ? -5.614 -23.252 36.462 1.00 52.53 91 ILE A CA 1
ATOM 686 C C . ILE A 1 91 ? -4.974 -23.300 37.851 1.00 52.53 91 ILE A C 1
ATOM 688 O O . ILE A 1 91 ? -4.705 -24.406 38.331 1.00 52.53 91 ILE A O 1
ATOM 692 N N . PRO A 1 92 ? -4.646 -22.157 38.480 1.00 52.56 92 PRO A N 1
ATOM 693 C CA . PRO A 1 92 ? -4.014 -22.185 39.781 1.00 52.56 92 PRO A CA 1
ATOM 694 C C . PRO A 1 92 ? -5.031 -22.785 40.741 1.00 52.56 92 PRO A C 1
ATOM 696 O O . PRO A 1 92 ? -6.081 -22.193 40.997 1.00 52.56 92 PRO A O 1
ATOM 699 N N . VAL A 1 93 ? -4.745 -23.983 41.248 1.00 56.56 93 VAL A N 1
ATOM 700 C CA . VAL A 1 93 ? -5.408 -24.469 42.455 1.00 56.56 93 VAL A CA 1
ATOM 701 C C . VAL A 1 93 ? -5.138 -23.392 43.506 1.00 56.56 93 VAL A C 1
ATOM 703 O O . VAL A 1 93 ? -3.965 -23.035 43.663 1.00 56.56 93 VAL A O 1
ATOM 706 N N . PRO A 1 94 ? -6.157 -22.799 44.155 1.00 57.19 94 PRO A N 1
ATOM 707 C CA . PRO A 1 94 ? -5.919 -21.733 45.116 1.00 57.19 94 PRO A CA 1
ATOM 708 C C . PRO A 1 94 ? -4.984 -22.239 46.217 1.00 57.19 94 PRO A C 1
ATOM 710 O O . PRO A 1 94 ? -5.377 -23.053 47.049 1.00 57.19 94 PRO A O 1
ATOM 713 N N . GLY A 1 95 ? -3.725 -21.805 46.173 1.00 59.56 95 GLY A N 1
ATOM 714 C CA . GLY A 1 95 ? -2.777 -22.032 47.252 1.00 59.56 95 GLY A CA 1
ATOM 715 C C . GLY A 1 95 ? -3.232 -21.273 48.491 1.00 59.56 95 GLY A C 1
ATOM 716 O O . GLY A 1 95 ? -3.944 -20.269 48.388 1.00 59.56 95 GLY A O 1
ATOM 717 N N . GLU A 1 96 ? -2.829 -21.750 49.667 1.00 59.53 96 GLU A N 1
ATOM 718 C CA . GLU A 1 96 ? -3.068 -21.023 50.910 1.00 59.53 96 GLU A CA 1
ATOM 719 C C . GLU A 1 96 ? -2.558 -19.585 50.777 1.00 59.53 96 GLU A C 1
ATOM 721 O O . GLU A 1 96 ? -1.510 -19.318 50.181 1.00 59.53 96 GLU A O 1
ATOM 726 N N . LYS A 1 97 ? -3.350 -18.637 51.284 1.00 59.09 97 LYS A N 1
ATOM 727 C CA . LYS A 1 97 ? -3.040 -17.214 51.201 1.00 59.09 97 LYS A CA 1
ATOM 728 C C . LYS A 1 97 ? -1.690 -16.972 51.877 1.00 59.09 97 LYS A C 1
ATOM 730 O O . LYS A 1 97 ? -1.593 -17.093 53.094 1.00 59.09 97 LYS A O 1
ATOM 735 N N . GLY A 1 98 ? -0.682 -16.618 51.082 1.00 61.47 98 GLY A N 1
ATOM 736 C CA . GLY A 1 98 ? 0.644 -16.283 51.589 1.00 61.47 98 GLY A CA 1
ATOM 737 C C . GLY A 1 98 ? 0.582 -15.178 52.644 1.00 61.47 98 GLY A C 1
ATOM 738 O O . GLY A 1 98 ? -0.308 -14.317 52.613 1.00 61.47 98 GLY A O 1
ATOM 739 N N . GLU A 1 99 ? 1.522 -15.214 53.587 1.00 67.38 99 GLU A N 1
ATOM 740 C CA . GLU A 1 99 ? 1.659 -14.179 54.608 1.00 67.38 99 GLU A CA 1
ATOM 741 C C . GLU A 1 99 ? 1.771 -12.795 53.960 1.00 67.38 99 GLU A C 1
ATOM 743 O O . GLU A 1 99 ? 2.318 -12.619 52.866 1.00 67.38 99 GLU A O 1
ATOM 748 N N . LYS A 1 100 ? 1.194 -11.792 54.624 1.00 67.00 100 LYS A N 1
ATOM 749 C CA . LYS A 1 100 ? 1.219 -10.418 54.130 1.00 67.00 100 LYS A CA 1
ATOM 750 C C . LYS A 1 100 ? 2.674 -9.952 54.072 1.00 67.00 100 LYS A C 1
ATOM 752 O O . LYS A 1 100 ? 3.307 -9.831 55.113 1.00 67.00 100 LYS A O 1
ATOM 757 N N . GLY A 1 101 ? 3.165 -9.669 52.867 1.00 70.00 101 GLY A N 1
ATOM 758 C CA . GLY A 1 101 ? 4.511 -9.136 52.673 1.00 70.00 101 GLY A CA 1
ATOM 759 C C . GLY A 1 101 ? 4.720 -7.806 53.400 1.00 70.00 101 GLY A C 1
ATOM 760 O O . GLY A 1 101 ? 3.778 -7.022 53.576 1.00 70.00 101 GLY A O 1
ATOM 761 N N . ASP A 1 102 ? 5.964 -7.559 53.804 1.00 71.25 102 ASP A N 1
ATOM 762 C CA . ASP A 1 102 ? 6.368 -6.301 54.423 1.00 71.25 102 ASP A CA 1
ATOM 763 C C . ASP A 1 102 ? 6.082 -5.100 53.504 1.00 71.25 102 ASP A C 1
ATOM 765 O O . ASP A 1 102 ? 6.129 -5.224 52.272 1.00 71.25 102 ASP A O 1
ATOM 769 N N . PRO A 1 103 ? 5.803 -3.910 54.069 1.00 76.31 103 PRO A N 1
ATOM 770 C CA . PRO A 1 103 ? 5.658 -2.693 53.283 1.00 76.31 103 PRO A CA 1
ATOM 771 C C . PRO A 1 103 ? 6.881 -2.446 52.390 1.00 76.31 103 PRO A C 1
ATOM 773 O O . PRO A 1 103 ? 8.026 -2.477 52.846 1.00 76.31 103 PRO A O 1
ATOM 776 N N . GLY A 1 104 ? 6.631 -2.167 51.109 1.00 66.56 104 GLY A N 1
ATOM 777 C CA . GLY A 1 104 ? 7.680 -1.814 50.156 1.00 66.56 104 GLY A CA 1
ATOM 778 C C . GLY A 1 104 ? 8.434 -0.552 50.581 1.00 66.56 104 GLY A C 1
ATOM 779 O O . GLY A 1 104 ? 7.862 0.368 51.168 1.00 66.56 104 GLY A O 1
ATOM 780 N N . LYS A 1 105 ? 9.734 -0.496 50.268 1.00 71.69 105 LYS A N 1
ATOM 781 C CA . LYS A 1 105 ? 10.551 0.703 50.503 1.00 71.69 105 LYS A CA 1
ATOM 782 C C . LYS A 1 105 ? 9.997 1.891 49.697 1.00 71.69 105 LYS A C 1
ATOM 784 O O . LYS A 1 105 ? 9.497 1.674 48.591 1.00 71.69 105 LYS A O 1
ATOM 789 N N . PRO A 1 106 ? 10.112 3.134 50.202 1.00 75.00 106 PRO A N 1
ATOM 790 C CA . PRO A 1 106 ? 9.711 4.322 49.455 1.00 75.00 106 PRO A CA 1
ATOM 791 C C . PRO A 1 106 ? 10.383 4.366 48.080 1.00 75.00 106 PRO A C 1
ATOM 793 O O . PRO A 1 106 ? 11.581 4.098 47.962 1.00 75.00 106 PRO A O 1
ATOM 796 N N . ALA A 1 107 ? 9.609 4.703 47.048 1.00 62.78 107 ALA A N 1
ATOM 797 C CA . ALA A 1 107 ? 10.137 4.871 45.702 1.00 62.78 107 ALA A CA 1
ATOM 798 C C . ALA A 1 107 ? 11.148 6.034 45.665 1.00 62.78 107 ALA A C 1
ATOM 800 O O . ALA A 1 107 ? 10.937 7.044 46.345 1.00 62.78 107 ALA A O 1
ATOM 801 N N . PRO A 1 108 ? 12.231 5.929 44.875 1.00 66.06 108 PRO A N 1
ATOM 802 C CA . PRO A 1 108 ? 13.112 7.062 44.638 1.00 66.06 108 PRO A CA 1
ATOM 803 C C . PRO A 1 108 ? 12.329 8.202 43.977 1.00 66.06 108 PRO A C 1
ATOM 805 O O . PRO A 1 108 ? 11.533 7.977 43.065 1.00 66.06 108 PRO A O 1
ATOM 808 N N . THR A 1 109 ? 12.568 9.431 44.431 1.00 66.62 109 THR A N 1
ATOM 809 C CA . THR A 1 109 ? 11.984 10.633 43.831 1.00 66.62 109 THR A CA 1
ATOM 810 C C . THR A 1 109 ? 12.492 10.779 42.400 1.00 66.62 109 THR A C 1
ATOM 812 O O . THR A 1 109 ? 13.666 11.070 42.177 1.00 66.62 109 THR A O 1
ATOM 815 N N . ILE A 1 110 ? 11.610 10.573 41.424 1.00 58.41 110 ILE A N 1
ATOM 816 C CA . ILE A 1 110 ? 11.903 10.824 40.014 1.00 58.41 110 ILE A CA 1
ATOM 817 C C . ILE A 1 110 ? 11.556 12.286 39.744 1.00 58.41 110 ILE A C 1
ATOM 819 O O . ILE A 1 110 ? 10.387 12.659 39.791 1.00 58.41 110 ILE A O 1
ATOM 823 N N . THR A 1 111 ? 12.558 13.122 39.481 1.00 69.31 111 THR A N 1
ATOM 824 C CA . THR A 1 111 ? 12.324 14.482 38.983 1.00 69.31 111 THR A CA 1
ATOM 825 C C . THR A 1 111 ? 12.020 14.388 37.486 1.00 69.31 111 THR A C 1
ATOM 827 O O . THR A 1 111 ? 12.923 14.033 36.723 1.00 69.31 111 THR A O 1
ATOM 830 N N . PRO A 1 112 ? 10.786 14.665 37.024 1.00 60.84 112 PRO A N 1
ATOM 831 C CA . PRO A 1 112 ? 10.493 14.679 35.599 1.00 60.84 112 PRO A CA 1
ATOM 832 C C . PRO A 1 112 ? 11.253 15.836 34.945 1.00 60.84 112 PRO A C 1
ATOM 834 O O . PRO A 1 112 ? 11.114 16.991 35.345 1.00 60.84 112 PRO A O 1
ATOM 837 N N . SER A 1 113 ? 12.066 15.525 33.938 1.00 59.88 113 SER A N 1
ATOM 838 C CA . SER A 1 113 ? 12.624 16.542 33.051 1.00 59.88 113 SER A CA 1
ATOM 839 C C . SER A 1 113 ? 11.606 16.803 31.937 1.00 59.88 113 SER A C 1
ATOM 841 O O . SER A 1 113 ? 11.146 15.835 31.323 1.00 59.88 113 SER A O 1
ATOM 843 N N . PRO A 1 114 ? 11.200 18.059 31.679 1.00 73.75 114 PRO A N 1
ATOM 844 C CA . PRO A 1 114 ? 10.338 18.369 30.547 1.00 73.75 114 PRO A CA 1
ATOM 845 C C . PRO A 1 114 ? 10.969 17.874 29.241 1.00 73.75 114 PRO A C 1
ATOM 847 O O . PRO A 1 114 ? 12.156 18.093 28.996 1.00 73.75 114 PRO A O 1
ATOM 850 N N . GLY A 1 115 ? 10.175 17.200 28.407 1.00 67.00 115 GLY A N 1
ATOM 851 C CA . GLY A 1 115 ? 10.601 16.823 27.060 1.00 67.00 115 GLY A CA 1
ATOM 852 C C . GLY A 1 115 ? 10.957 18.055 26.226 1.00 67.00 115 GLY A C 1
ATOM 853 O O . GLY A 1 115 ? 10.498 19.165 26.503 1.00 67.00 115 GLY A O 1
ATOM 854 N N . THR A 1 116 ? 11.778 17.870 25.195 1.00 59.28 116 THR A N 1
ATOM 855 C CA . THR A 1 116 ? 12.099 18.945 24.254 1.00 59.28 116 THR A CA 1
ATOM 856 C C . THR A 1 116 ? 10.826 19.443 23.568 1.00 59.28 116 THR A C 1
ATOM 858 O O . THR A 1 116 ? 9.998 18.650 23.117 1.00 59.28 116 THR A O 1
ATOM 861 N N . SER A 1 117 ? 10.655 20.764 23.481 1.00 73.06 117 SER A N 1
ATOM 862 C CA . SER A 1 117 ? 9.546 21.356 22.731 1.00 73.06 117 SER A CA 1
ATOM 863 C C . SER A 1 117 ? 9.607 20.915 21.267 1.00 73.06 117 SER A C 1
ATOM 865 O O . SER A 1 117 ? 10.667 20.967 20.640 1.00 73.06 117 SER A O 1
ATOM 867 N N . GLY A 1 118 ? 8.470 20.479 20.720 1.00 64.44 118 GLY A N 1
ATOM 868 C CA . GLY A 1 118 ? 8.348 20.154 19.300 1.00 64.44 118 GLY A CA 1
ATOM 869 C C . GLY A 1 118 ? 8.615 21.372 18.409 1.00 64.44 118 GLY A C 1
ATOM 870 O O . GLY A 1 118 ? 8.438 22.516 18.832 1.00 64.44 118 GLY A O 1
ATOM 871 N N . ALA A 1 119 ? 9.040 21.129 17.168 1.00 62.84 119 ALA A N 1
ATOM 872 C CA . ALA A 1 119 ? 9.218 22.193 16.183 1.00 62.84 119 ALA A CA 1
ATOM 873 C C . ALA A 1 119 ? 7.879 22.917 15.914 1.00 62.84 119 ALA A C 1
ATOM 875 O O . ALA A 1 119 ? 6.839 22.251 15.867 1.00 62.84 119 ALA A O 1
ATOM 876 N N . PRO A 1 120 ? 7.882 24.248 15.705 1.00 74.56 120 PRO A N 1
ATOM 877 C CA . PRO A 1 120 ? 6.686 24.976 15.297 1.00 74.56 120 PRO A CA 1
ATOM 878 C C . PRO A 1 120 ? 6.065 24.363 14.036 1.00 74.56 120 PRO A C 1
ATOM 880 O O . PRO A 1 120 ? 6.772 24.012 13.087 1.00 74.56 120 PRO A O 1
ATOM 883 N N . GLY A 1 121 ? 4.737 24.225 14.032 1.00 65.06 121 GLY A N 1
ATOM 884 C CA . GLY A 1 121 ? 3.995 23.825 12.839 1.00 65.06 121 GLY A CA 1
ATOM 885 C C . GLY A 1 121 ? 4.203 24.829 11.703 1.00 65.06 121 GLY A C 1
ATOM 886 O O . GLY A 1 121 ? 4.452 26.006 11.946 1.00 65.06 121 GLY A O 1
ATOM 887 N N . ARG A 1 122 ? 4.121 24.364 10.452 1.00 70.69 122 ARG A N 1
ATOM 888 C CA . ARG A 1 122 ? 4.168 25.254 9.284 1.00 70.69 122 ARG A CA 1
ATOM 889 C C . ARG A 1 122 ? 2.904 26.108 9.219 1.00 70.69 122 ARG A C 1
ATOM 891 O O . ARG A 1 122 ? 1.815 25.596 9.476 1.00 70.69 122 ARG A O 1
ATOM 898 N N . ASP A 1 123 ? 3.057 27.360 8.801 1.00 74.81 123 ASP A N 1
ATOM 899 C CA . ASP A 1 123 ? 1.928 28.252 8.543 1.00 74.81 123 ASP A CA 1
ATOM 900 C C . ASP A 1 123 ? 1.009 27.658 7.466 1.00 74.81 123 ASP A C 1
ATOM 902 O O . ASP A 1 123 ? 1.461 27.189 6.416 1.00 74.81 123 ASP A O 1
ATOM 906 N N . SER A 1 124 ? -0.296 27.661 7.735 1.00 71.19 124 SER A N 1
ATOM 907 C CA . SER A 1 124 ? -1.304 27.222 6.771 1.00 71.19 124 SER A CA 1
ATOM 908 C C . SER A 1 124 ? -1.603 28.347 5.783 1.00 71.19 124 SER A C 1
ATOM 910 O O . SER A 1 124 ? -1.915 29.465 6.186 1.00 71.19 124 SER A O 1
ATOM 912 N N . THR A 1 125 ? -1.561 28.047 4.485 1.00 74.19 125 THR A N 1
ATOM 913 C CA . THR A 1 125 ? -2.023 28.952 3.416 1.00 74.19 125 THR A CA 1
ATOM 914 C C . THR A 1 125 ? -3.508 28.777 3.095 1.00 74.19 125 THR A C 1
ATOM 916 O O . THR A 1 125 ? -4.030 29.456 2.212 1.00 74.19 125 THR A O 1
ATOM 919 N N . VAL A 1 126 ? -4.197 27.861 3.784 1.00 72.75 126 VAL A N 1
ATOM 920 C CA . VAL A 1 126 ? -5.619 27.580 3.575 1.00 72.75 126 VAL A CA 1
ATOM 921 C C . VAL A 1 126 ? -6.442 28.605 4.360 1.00 72.75 126 VAL A C 1
ATOM 923 O O . VAL A 1 126 ? -6.328 28.633 5.590 1.00 72.75 126 VAL A O 1
ATOM 926 N N . PRO A 1 127 ? -7.278 29.434 3.701 1.00 72.19 127 PRO A N 1
ATOM 927 C CA . PRO A 1 127 ? -8.213 30.305 4.401 1.00 72.19 127 PRO A CA 1
ATOM 928 C C . PRO A 1 127 ? -9.103 29.487 5.341 1.00 72.19 127 PRO A C 1
ATOM 930 O O . PRO A 1 127 ? -9.649 28.455 4.947 1.00 72.19 127 PRO A O 1
ATOM 933 N N . GLY A 1 128 ? -9.238 29.939 6.589 1.00 72.81 128 GLY A N 1
ATOM 934 C CA . GLY A 1 128 ? -10.143 29.312 7.547 1.00 72.81 128 GLY A CA 1
ATOM 935 C C . GLY A 1 128 ? -11.601 29.372 7.067 1.00 72.81 128 GLY A C 1
ATOM 936 O O . GLY A 1 128 ? -11.952 30.256 6.280 1.00 72.81 128 GLY A O 1
ATOM 937 N N . PRO A 1 129 ? -12.467 28.453 7.527 1.00 66.56 129 PRO A N 1
ATOM 938 C CA . PRO A 1 129 ? -13.891 28.522 7.222 1.00 66.56 129 PRO A CA 1
ATOM 939 C C . PRO A 1 129 ? -14.476 29.853 7.712 1.00 66.56 129 PRO A C 1
ATOM 941 O O . PRO A 1 129 ? -14.080 30.368 8.760 1.00 66.56 129 PRO A O 1
ATOM 944 N N . SER A 1 130 ? -15.430 30.412 6.965 1.00 76.31 130 SER A N 1
ATOM 945 C CA . SER A 1 130 ? -16.165 31.600 7.402 1.00 76.31 130 SER A CA 1
ATOM 946 C C . SER A 1 130 ? -16.848 31.339 8.747 1.00 76.31 130 SER A C 1
ATOM 948 O O . SER A 1 130 ? -17.441 30.279 8.953 1.00 76.31 130 SER A O 1
ATOM 950 N N . GLY A 1 131 ? -16.760 32.305 9.666 1.00 71.62 131 GLY A N 1
ATOM 951 C CA . GLY A 1 131 ? -17.447 32.228 10.954 1.00 71.62 131 GLY A CA 1
ATOM 952 C C . GLY A 1 131 ? -18.965 32.149 10.777 1.00 71.62 131 GLY A C 1
ATOM 953 O O . GLY A 1 131 ? -19.516 32.694 9.819 1.00 71.62 131 GLY A O 1
ATOM 954 N N . ALA A 1 132 ? -19.643 31.470 11.704 1.00 71.69 132 ALA A N 1
ATOM 955 C CA . ALA A 1 132 ? -21.100 31.460 11.735 1.00 71.69 132 ALA A CA 1
ATOM 956 C C . ALA A 1 132 ? -21.645 32.894 11.925 1.00 71.69 132 ALA A C 1
ATOM 958 O O . ALA A 1 132 ? -21.000 33.700 12.604 1.00 71.69 132 ALA A O 1
ATOM 959 N N . PRO A 1 133 ? -22.825 33.224 11.367 1.00 77.06 133 PRO A N 1
ATOM 960 C CA . PRO A 1 133 ? -23.510 34.474 11.680 1.00 77.06 133 PRO A CA 1
ATOM 961 C C . PRO A 1 133 ? -23.666 34.654 13.197 1.00 77.06 133 PRO A C 1
ATOM 963 O O . PRO A 1 133 ? -23.957 33.692 13.911 1.00 77.06 133 PRO A O 1
ATOM 966 N N . GLY A 1 134 ? -23.476 35.881 13.690 1.00 74.56 134 GLY A N 1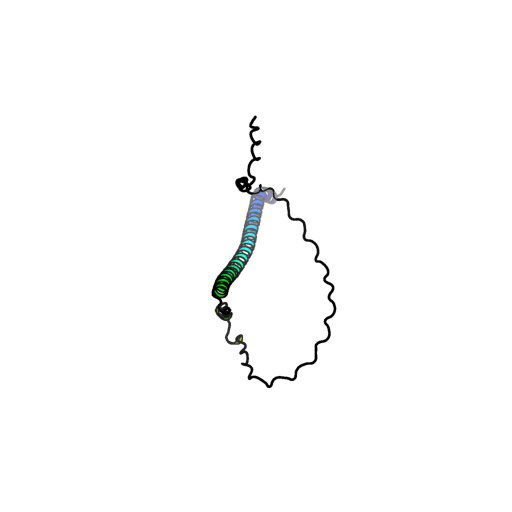
ATOM 967 C CA . GLY A 1 134 ? -23.693 36.201 15.102 1.00 74.56 134 GLY A CA 1
ATOM 968 C C . GLY A 1 134 ? -25.143 35.946 15.521 1.00 74.56 134 GLY A C 1
ATOM 969 O O . GLY A 1 134 ? -26.061 36.086 14.712 1.00 74.56 134 GLY A O 1
ATOM 970 N N . GLN A 1 135 ? -25.358 35.570 16.784 1.00 74.06 135 GLN A N 1
ATOM 971 C CA . GLN A 1 135 ? -26.717 35.457 17.314 1.00 74.06 135 GLN A CA 1
ATOM 972 C C . GLN A 1 135 ? -27.398 36.836 17.357 1.00 74.06 135 GLN A C 1
ATOM 974 O O . GLN A 1 135 ? -26.719 37.839 17.601 1.00 74.06 135 GLN A O 1
ATOM 979 N N . PRO A 1 136 ? -28.727 36.900 17.153 1.00 81.75 136 PRO A N 1
ATOM 980 C CA . PRO A 1 136 ? -29.501 38.101 17.439 1.00 81.75 136 PRO A CA 1
ATOM 981 C C . PRO A 1 136 ? -29.245 38.594 18.870 1.00 81.75 136 PRO A C 1
ATOM 983 O O . PRO A 1 136 ? -29.086 37.788 19.789 1.00 81.75 136 PRO A O 1
ATOM 986 N N . GLY A 1 137 ? -29.203 39.915 19.059 1.00 77.25 137 GLY A N 1
ATOM 987 C CA . GLY A 1 137 ? -29.113 40.506 20.394 1.00 77.25 137 GLY A CA 1
ATOM 988 C C . GLY A 1 137 ? -30.333 40.142 21.240 1.00 77.25 137 GLY A C 1
ATOM 989 O O . GLY A 1 137 ? -31.431 39.998 20.709 1.00 77.25 137 GLY A O 1
ATOM 990 N N . ALA A 1 138 ? -30.138 39.985 22.549 1.00 80.25 138 ALA A N 1
ATOM 991 C CA . ALA A 1 138 ? -31.240 39.743 23.473 1.00 80.25 138 ALA A CA 1
ATOM 992 C C . ALA A 1 138 ? -32.170 40.962 23.553 1.00 80.25 138 ALA A C 1
ATOM 994 O O . ALA A 1 138 ? -31.710 42.108 23.511 1.00 80.25 138 ALA A O 1
ATOM 995 N N . ASP A 1 139 ? -33.465 40.704 23.725 1.00 79.44 139 ASP A N 1
ATOM 996 C CA . ASP A 1 139 ? -34.451 41.749 23.981 1.00 79.44 139 ASP A CA 1
ATOM 997 C C . ASP A 1 139 ? -34.116 42.508 25.273 1.00 79.44 139 ASP A C 1
ATOM 999 O O . ASP A 1 139 ? -33.670 41.933 26.272 1.00 79.44 139 ASP A O 1
ATOM 1003 N N . SER A 1 140 ? -34.322 43.826 25.259 1.00 74.88 140 SER A N 1
ATOM 1004 C CA . SER A 1 140 ? -34.026 44.671 26.415 1.00 74.88 140 SER A CA 1
ATOM 1005 C C . SER A 1 140 ? -35.042 44.420 27.530 1.00 74.88 140 SER A C 1
ATOM 1007 O O . SER A 1 140 ? -36.244 44.578 27.331 1.00 74.88 140 SER A O 1
ATOM 1009 N N . THR A 1 141 ? -34.566 44.056 28.721 1.00 78.06 141 THR A N 1
ATOM 1010 C CA . THR A 1 141 ? -35.408 43.878 29.917 1.00 78.06 141 THR A CA 1
ATOM 1011 C C . THR A 1 141 ? -35.525 45.147 30.757 1.00 78.06 141 THR A C 1
ATOM 1013 O O . THR A 1 141 ? -36.185 45.133 31.793 1.00 78.06 141 THR A O 1
ATOM 1016 N N . VAL A 1 142 ? -34.881 46.240 30.337 1.00 77.88 142 VAL A N 1
ATOM 1017 C CA . VAL A 1 142 ? -34.875 47.512 31.061 1.00 77.88 142 VAL A CA 1
ATOM 1018 C C . VAL A 1 142 ? -36.219 48.213 30.846 1.00 77.88 142 VAL A C 1
ATOM 1020 O O . VAL A 1 142 ? -36.521 48.595 29.712 1.00 77.88 142 VAL A O 1
ATOM 1023 N N . PRO A 1 143 ? -37.035 48.411 31.899 1.00 77.00 143 PRO A N 1
ATOM 1024 C CA . PRO A 1 143 ? -38.242 49.218 31.792 1.00 77.00 143 PRO A CA 1
ATOM 1025 C C . PRO A 1 143 ? -37.872 50.645 31.382 1.00 77.00 143 PRO A C 1
ATOM 1027 O O . PRO A 1 143 ? -36.893 51.205 31.879 1.00 77.00 143 PRO A O 1
ATOM 1030 N N . GLY A 1 144 ? -38.651 51.236 30.474 1.00 77.25 144 GLY A N 1
ATOM 1031 C CA . GLY A 1 144 ? -38.460 52.630 30.078 1.00 77.25 144 GLY A CA 1
ATOM 1032 C C . GLY A 1 144 ? -38.547 53.579 31.282 1.00 77.25 144 GLY A C 1
ATOM 1033 O O . GLY A 1 144 ? -39.161 53.233 32.296 1.00 77.25 144 GLY A O 1
ATOM 1034 N N . PRO A 1 145 ? -37.940 54.775 31.198 1.00 75.00 145 PRO A N 1
ATOM 1035 C CA . PRO A 1 145 ? -38.023 55.754 32.273 1.00 75.00 145 PRO A CA 1
ATOM 1036 C C . PRO A 1 145 ? -39.488 56.064 32.598 1.00 75.00 145 PRO A C 1
ATOM 1038 O O . PRO A 1 145 ? -40.323 56.219 31.705 1.00 75.00 145 PRO A O 1
ATOM 1041 N N . GLN A 1 146 ? -39.796 56.146 33.891 1.00 77.88 146 GLN A N 1
ATOM 1042 C CA . GLN A 1 146 ? -41.124 56.512 34.364 1.00 77.88 146 GLN A CA 1
ATOM 1043 C C . GLN A 1 146 ? -41.444 57.941 33.907 1.00 77.88 146 GLN A C 1
ATOM 1045 O O . GLN A 1 146 ? -40.646 58.853 34.123 1.00 77.88 146 GLN A O 1
ATOM 1050 N N . GLY A 1 147 ? -42.590 58.123 33.245 1.00 72.56 147 GLY A N 1
ATOM 1051 C CA . GLY A 1 147 ? -43.026 59.435 32.767 1.00 72.56 147 GLY A CA 1
ATOM 1052 C C . GLY A 1 147 ? -43.153 60.440 33.913 1.00 72.56 147 GLY A C 1
ATOM 1053 O O . GLY A 1 147 ? -43.505 60.068 35.035 1.00 72.56 147 GLY A O 1
ATOM 1054 N N . GLU A 1 148 ? -42.851 61.710 33.639 1.00 73.94 148 GLU A N 1
ATOM 1055 C CA . GLU A 1 148 ? -42.985 62.778 34.630 1.00 73.94 148 GLU A CA 1
ATOM 1056 C C . GLU A 1 148 ? -44.424 62.839 35.159 1.00 73.94 148 GLU A C 1
ATOM 1058 O O . GLU A 1 148 ? -45.389 62.808 34.391 1.00 73.94 148 GLU A O 1
ATOM 1063 N N . ALA A 1 149 ? -44.576 62.924 36.483 1.00 74.25 149 ALA A N 1
ATOM 1064 C CA . ALA A 1 149 ? -45.880 63.112 37.101 1.00 74.25 149 ALA A CA 1
ATOM 1065 C C . ALA A 1 149 ? -46.475 64.447 36.627 1.00 74.25 149 ALA A C 1
ATOM 1067 O O . ALA A 1 149 ? -45.860 65.506 36.793 1.00 74.25 149 ALA A O 1
ATOM 1068 N N . GLY A 1 150 ? -47.668 64.398 36.030 1.00 64.19 150 GLY A N 1
ATOM 1069 C CA . GLY A 1 150 ? -48.389 65.592 35.605 1.00 64.19 150 GLY A CA 1
ATOM 1070 C C . GLY A 1 150 ? -48.612 66.522 36.797 1.00 64.19 150 GLY A C 1
ATOM 1071 O O . GLY A 1 150 ? -49.206 66.124 37.795 1.00 64.19 150 GLY A O 1
ATOM 1072 N N . ARG A 1 151 ? -48.113 67.760 36.719 1.00 58.50 151 ARG A N 1
ATOM 1073 C CA . ARG A 1 151 ? -48.428 68.788 37.718 1.00 58.50 151 ARG A CA 1
ATOM 1074 C C . ARG A 1 151 ? -49.850 69.283 37.476 1.00 58.50 151 ARG A C 1
ATOM 1076 O O . ARG A 1 151 ? -50.072 70.077 36.563 1.00 58.50 151 ARG A O 1
ATOM 1083 N N . GLU A 1 152 ? -50.792 68.822 38.285 1.00 63.00 152 GLU A N 1
ATOM 1084 C CA . GLU A 1 152 ? -52.108 69.452 38.400 1.00 63.00 152 GLU A CA 1
ATOM 1085 C C . GLU A 1 152 ? -51.956 70.793 39.152 1.00 63.00 152 GLU A C 1
ATOM 1087 O O . GLU A 1 152 ? -51.179 70.888 40.107 1.00 63.00 152 GLU A O 1
ATOM 1092 N N . ARG A 1 153 ? -52.603 71.850 38.640 1.00 48.00 153 ARG A N 1
ATOM 1093 C CA . ARG A 1 153 ? -52.652 73.197 39.237 1.00 48.00 153 ARG A CA 1
ATOM 1094 C C . ARG A 1 153 ? -53.753 73.297 40.280 1.00 48.00 153 ARG A C 1
ATOM 1096 O O . ARG A 1 153 ? -54.811 72.680 40.041 1.00 48.00 153 ARG A O 1
#

Organism: NCBI:txid66370

Foldseek 3Di:
DDPVVVVCVVCVVVVVVVVVVVVVVVVVVVVVVVVVVVVVVVVVVVVVVVVVVVLVVVQVVCVVVVHDDDDPDVCVVDPDDDPVPPPPPPPDPDDDDDDDDDDDDDDPDDDDDDDDDDDDDDDDPDDDDDDDDDDDDDDDPDDDDDDDDDDDD

Sequence (153 aa):
MTRTERALAGHWRSIAVLCWLLALSGAAVIGWSWYSQLADEVDKRGVAVGTLAGDVRVLRAQVQAGEVPKAPDPSRAVEDLPAHERVPVPIPVPGEKGEKGDPGKPAPTITPSPGTSGAPGRDSTVPGPSGAPGQPGADSTVPGPQGEAGRER